Protein AF-A0AAV8YMC0-F1 (afdb_monomer_lite)

InterPro domains:
  IPR024079 Metallopeptidase, catalytic domain superfamily [G3DSA:3.40.390.10] (2-90)

Radius of gyration: 16.74 Å; chains: 1; bounding box: 38×33×48 Å

Organism: NCBI:txid1586634

pLDDT: mean 78.55, std 22.42, range [24.48, 98.06]

Secondary structure (DSSP, 8-state):
------EEEEEEEE-HHHHHHTTT-HHHHHHHHHHHHHHHHHHHHH--SS-SSS----EEEEEEEEE--STTS-GGGHHHHTTS---S-----

Structure (mmCIF, N/CA/C/O backbone):
data_AF-A0AAV8YMC0-F1
#
_entry.id   AF-A0AAV8YMC0-F1
#
loop_
_atom_site.group_PDB
_atom_site.id
_atom_site.type_symbol
_atom_site.label_atom_id
_atom_site.label_alt_id
_atom_site.label_comp_id
_atom_site.label_asym_id
_atom_site.label_entity_id
_atom_site.label_seq_id
_atom_site.pdbx_PDB_ins_code
_atom_site.Cartn_x
_atom_site.Cartn_y
_atom_site.Cartn_z
_atom_site.occupancy
_atom_site.B_iso_or_equiv
_atom_site.auth_seq_id
_atom_site.auth_comp_id
_atom_site.auth_asym_id
_atom_site.auth_atom_id
_atom_site.pdbx_PDB_model_num
ATOM 1 N N . MET A 1 1 ? -24.905 -1.820 20.259 1.00 43.28 1 MET A N 1
ATOM 2 C CA . MET A 1 1 ? -24.940 -1.550 18.801 1.00 43.28 1 MET A CA 1
ATOM 3 C C . MET A 1 1 ? -23.661 -2.097 18.177 1.00 43.28 1 MET A C 1
ATOM 5 O O . MET A 1 1 ? -22.614 -1.901 18.787 1.00 43.28 1 MET A O 1
ATOM 9 N N . PRO A 1 2 ? -23.694 -2.813 17.040 1.00 44.16 2 PRO A N 1
ATOM 10 C CA . PRO A 1 2 ? -22.474 -3.352 16.444 1.00 44.16 2 PRO A CA 1
ATOM 11 C C . PRO A 1 2 ? -21.609 -2.200 15.911 1.00 44.16 2 PRO A C 1
ATOM 13 O O . PRO A 1 2 ? -22.076 -1.397 15.102 1.00 44.16 2 PRO A O 1
ATOM 16 N N . LYS A 1 3 ? -20.356 -2.095 16.377 1.00 53.12 3 LYS A N 1
ATOM 17 C CA . LYS A 1 3 ? -19.378 -1.134 15.842 1.00 53.12 3 LYS A CA 1
ATOM 18 C C . LYS A 1 3 ? -19.185 -1.428 14.351 1.00 53.12 3 LYS A C 1
ATOM 20 O O . LYS A 1 3 ? -18.689 -2.498 13.995 1.00 53.12 3 LYS A O 1
ATOM 25 N N . LYS A 1 4 ? -19.588 -0.499 13.476 1.00 65.88 4 LYS A N 1
ATOM 26 C CA . LYS A 1 4 ? -19.273 -0.575 12.041 1.00 65.88 4 LYS A CA 1
ATOM 27 C C . LYS A 1 4 ? -17.752 -0.675 11.895 1.00 65.88 4 LYS A C 1
ATOM 29 O O . LYS A 1 4 ? -17.024 0.109 12.499 1.00 65.88 4 LYS A O 1
ATOM 34 N N . ARG A 1 5 ? -17.268 -1.642 11.113 1.00 67.31 5 ARG A N 1
ATOM 35 C CA . ARG A 1 5 ? -15.839 -1.747 10.786 1.00 67.31 5 ARG A CA 1
ATOM 36 C C . ARG A 1 5 ? -15.443 -0.504 9.983 1.00 67.31 5 ARG A C 1
ATOM 38 O O . ARG A 1 5 ? -15.915 -0.343 8.863 1.00 67.31 5 ARG A O 1
ATOM 45 N N . LYS A 1 6 ? -14.590 0.360 10.543 1.00 89.06 6 LYS A N 1
ATOM 46 C CA . LYS A 1 6 ? -14.067 1.566 9.877 1.00 89.06 6 LYS A CA 1
ATOM 47 C C . LYS A 1 6 ? -12.886 1.219 8.952 1.00 89.06 6 LYS A C 1
ATOM 49 O O . LYS A 1 6 ? -11.802 1.771 9.080 1.00 89.06 6 LYS A O 1
ATOM 54 N N . VAL A 1 7 ? -13.068 0.242 8.061 1.00 93.12 7 VAL A N 1
ATOM 55 C CA . VAL A 1 7 ? -12.014 -0.218 7.139 1.00 93.12 7 VAL A CA 1
ATOM 56 C C . VAL A 1 7 ? -12.385 0.140 5.705 1.00 93.12 7 VAL A C 1
ATOM 58 O O . VAL A 1 7 ? -13.440 -0.265 5.222 1.00 93.12 7 VAL A O 1
ATOM 61 N N . CYS A 1 8 ? -11.503 0.870 5.025 1.00 93.50 8 CYS A N 1
ATOM 62 C CA . CYS A 1 8 ? -11.619 1.211 3.613 1.00 93.50 8 CYS A CA 1
ATOM 63 C C . CYS A 1 8 ? -10.860 0.190 2.754 1.00 93.50 8 CYS A C 1
ATOM 65 O O . CYS A 1 8 ? -9.673 -0.060 2.969 1.00 93.50 8 CYS A O 1
ATOM 67 N N . THR A 1 9 ? -11.537 -0.404 1.772 1.00 94.25 9 THR A N 1
ATOM 68 C CA . THR A 1 9 ? -10.898 -1.317 0.818 1.00 94.25 9 THR A CA 1
ATOM 69 C C . THR A 1 9 ? -10.338 -0.563 -0.381 1.00 94.25 9 THR A C 1
ATOM 71 O O . THR A 1 9 ? -11.077 0.165 -1.041 1.00 94.25 9 THR A O 1
ATOM 74 N N . LEU A 1 10 ? -9.067 -0.789 -0.704 1.00 93.12 10 LEU A N 1
ATOM 75 C CA . LEU A 1 10 ? -8.343 -0.119 -1.779 1.00 93.12 10 LEU A CA 1
ATOM 76 C C . LEU A 1 10 ? -8.201 -1.023 -3.010 1.00 93.12 10 LEU A C 1
ATOM 78 O O . LEU A 1 10 ? -7.872 -2.206 -2.897 1.00 93.12 10 LEU A O 1
ATOM 82 N N . LEU A 1 11 ? -8.393 -0.439 -4.190 1.00 91.69 11 LEU A N 1
ATOM 83 C CA . LEU A 1 11 ? -7.894 -0.969 -5.454 1.00 91.69 11 LEU A CA 1
ATOM 84 C C . LEU A 1 11 ? -6.673 -0.136 -5.836 1.00 91.69 11 LEU A C 1
ATOM 86 O O . LEU A 1 11 ? -6.783 1.075 -6.008 1.00 91.69 11 LEU A O 1
ATOM 90 N N . VAL A 1 12 ? -5.513 -0.777 -5.927 1.00 89.88 12 VAL A N 1
ATOM 91 C CA . VAL A 1 12 ? -4.255 -0.098 -6.225 1.00 89.88 12 VAL A CA 1
ATOM 92 C C . VAL A 1 12 ? -3.908 -0.290 -7.690 1.00 89.88 12 VAL A C 1
ATOM 94 O O . VAL A 1 12 ? -3.791 -1.417 -8.165 1.00 89.88 12 VAL A O 1
ATOM 97 N N . LEU A 1 13 ? -3.703 0.819 -8.393 1.00 89.69 13 LEU A N 1
ATOM 98 C CA . LEU A 1 13 ? -3.193 0.828 -9.754 1.00 89.69 13 LEU A CA 1
ATOM 99 C C . LEU A 1 13 ? -1.701 1.164 -9.749 1.00 89.69 13 LEU A C 1
ATOM 101 O O . LEU A 1 13 ? -1.294 2.186 -9.206 1.00 89.69 13 LEU A O 1
ATOM 105 N N . ILE A 1 14 ? -0.911 0.316 -10.394 1.00 88.62 14 ILE A N 1
ATOM 106 C CA . ILE A 1 14 ? 0.510 0.505 -10.654 1.00 88.62 14 ILE A CA 1
ATOM 107 C C . ILE A 1 14 ? 0.659 0.752 -12.148 1.00 88.62 14 ILE A C 1
ATOM 109 O O . ILE A 1 14 ? 0.363 -0.133 -12.952 1.00 88.62 14 ILE A O 1
ATOM 113 N N . ASP A 1 15 ? 1.090 1.945 -12.529 1.00 88.25 15 ASP A N 1
ATOM 114 C CA . ASP A 1 15 ? 1.338 2.272 -13.927 1.00 88.25 15 ASP A CA 1
ATOM 115 C C . ASP A 1 15 ? 2.758 1.866 -14.371 1.00 88.25 15 ASP A C 1
ATOM 117 O O . ASP A 1 15 ? 3.610 1.440 -13.579 1.00 88.25 15 ASP A O 1
ATOM 121 N N . ASN A 1 16 ? 3.027 1.993 -15.672 1.00 86.06 16 ASN A N 1
ATOM 122 C CA . ASN A 1 16 ? 4.321 1.616 -16.236 1.00 86.06 16 ASN A CA 1
ATOM 123 C C . ASN A 1 16 ? 5.440 2.562 -15.776 1.00 86.06 16 ASN A C 1
ATOM 125 O O . ASN A 1 16 ? 6.604 2.161 -15.728 1.00 86.06 16 ASN A O 1
ATOM 129 N N . SER A 1 17 ? 5.104 3.815 -15.455 1.00 91.38 17 SER A N 1
ATOM 130 C CA . SER A 1 17 ? 6.072 4.808 -14.997 1.00 91.38 17 SER A CA 1
ATOM 131 C C . SER A 1 17 ? 6.612 4.445 -13.611 1.00 91.38 17 SER A C 1
ATOM 133 O O . SER A 1 17 ? 7.829 4.434 -13.416 1.00 91.38 17 SER A O 1
ATOM 135 N N . PHE A 1 18 ? 5.739 4.008 -12.701 1.00 92.31 18 PHE A N 1
ATOM 136 C CA . PHE A 1 18 ? 6.115 3.499 -11.389 1.00 92.31 18 PHE A CA 1
ATOM 137 C C . PHE A 1 18 ? 6.960 2.228 -11.502 1.00 92.31 18 PHE A C 1
ATOM 139 O O . PHE A 1 18 ? 8.014 2.120 -10.876 1.00 92.31 18 PHE A O 1
ATOM 146 N N . LEU A 1 19 ? 6.569 1.281 -12.363 1.00 88.50 19 LEU A N 1
ATOM 147 C CA . LEU A 1 19 ? 7.365 0.070 -12.593 1.00 88.50 19 LEU A CA 1
ATOM 148 C C . LEU A 1 19 ? 8.780 0.366 -13.099 1.00 88.50 19 LEU A C 1
ATOM 150 O O . LEU A 1 19 ? 9.723 -0.299 -12.669 1.00 88.50 19 LEU A O 1
ATOM 154 N N . ARG A 1 20 ? 8.953 1.361 -13.976 1.00 92.44 20 ARG A N 1
ATOM 155 C CA . ARG A 1 20 ? 10.274 1.747 -14.497 1.00 92.44 20 ARG A CA 1
ATOM 156 C C . ARG A 1 20 ? 11.223 2.219 -13.398 1.00 92.44 20 ARG A C 1
ATOM 158 O O . ARG A 1 20 ? 12.405 1.892 -13.459 1.00 92.44 20 ARG A O 1
ATOM 165 N N . ILE A 1 21 ? 10.714 2.934 -12.393 1.00 95.69 21 ILE A N 1
ATOM 166 C CA . ILE A 1 21 ? 11.498 3.358 -11.218 1.00 95.69 21 ILE A CA 1
ATOM 167 C C . ILE A 1 21 ? 11.994 2.133 -10.436 1.00 95.69 21 ILE A C 1
ATOM 169 O O . ILE A 1 21 ? 13.108 2.124 -9.925 1.00 95.69 21 ILE A O 1
ATOM 173 N N . HIS A 1 22 ? 11.205 1.061 -10.425 1.00 93.06 22 HIS A N 1
ATOM 174 C CA . HIS A 1 22 ? 11.552 -0.222 -9.819 1.00 93.06 22 HIS A CA 1
ATOM 175 C C . HIS A 1 22 ? 12.257 -1.189 -10.788 1.00 93.06 22 HIS A C 1
ATOM 177 O O . HIS A 1 22 ? 12.217 -2.400 -10.578 1.00 93.06 22 HIS A O 1
ATOM 183 N N . HIS A 1 23 ? 12.889 -0.699 -11.862 1.00 93.12 23 HIS A N 1
ATOM 184 C CA . HIS A 1 23 ? 13.575 -1.524 -12.870 1.00 93.12 23 HIS A CA 1
ATOM 185 C C . HIS A 1 23 ? 12.691 -2.639 -13.464 1.00 93.12 23 HIS A C 1
ATOM 187 O O . HIS A 1 23 ? 13.154 -3.749 -13.721 1.00 93.12 23 HIS A O 1
ATOM 193 N N . ASN A 1 24 ? 11.398 -2.356 -13.652 1.00 85.12 24 ASN A N 1
ATOM 194 C CA . ASN A 1 24 ? 10.364 -3.305 -14.083 1.00 85.12 24 ASN A CA 1
ATOM 195 C C . ASN A 1 24 ? 10.177 -4.511 -13.141 1.00 85.12 24 ASN A C 1
ATOM 197 O O . ASN A 1 24 ? 9.577 -5.520 -13.515 1.00 85.12 24 ASN A O 1
ATOM 201 N N . ASN A 1 25 ? 10.650 -4.415 -11.897 1.00 87.12 25 ASN A N 1
ATOM 202 C CA . ASN A 1 25 ? 10.464 -5.439 -10.883 1.00 87.12 25 ASN A CA 1
ATOM 203 C C . ASN A 1 25 ? 9.145 -5.215 -10.131 1.00 87.12 25 ASN A C 1
ATOM 205 O O . ASN A 1 25 ? 9.064 -4.443 -9.174 1.00 87.12 25 ASN A O 1
ATOM 209 N N . ILE A 1 26 ? 8.116 -5.958 -10.538 1.00 86.19 26 ILE A N 1
ATOM 210 C CA . ILE A 1 26 ? 6.774 -5.905 -9.942 1.00 86.19 26 ILE A CA 1
ATOM 211 C C . ILE A 1 26 ? 6.810 -6.198 -8.434 1.00 86.19 26 ILE A C 1
ATOM 213 O O . ILE A 1 26 ? 6.098 -5.553 -7.670 1.00 86.19 26 ILE A O 1
ATOM 217 N N . ARG A 1 27 ? 7.658 -7.129 -7.971 1.00 86.25 27 ARG A N 1
ATOM 218 C CA . ARG A 1 27 ? 7.752 -7.458 -6.537 1.00 86.25 27 ARG A CA 1
ATOM 219 C C . ARG A 1 27 ? 8.307 -6.291 -5.731 1.00 86.25 27 ARG A C 1
ATOM 221 O O . ARG A 1 27 ? 7.791 -6.010 -4.657 1.00 86.25 27 ARG A O 1
ATOM 228 N N . SER A 1 28 ? 9.323 -5.606 -6.257 1.00 92.00 28 SER A N 1
ATOM 229 C CA . SER A 1 28 ? 9.879 -4.405 -5.625 1.00 92.00 28 SER A CA 1
ATOM 230 C C . SER A 1 28 ? 8.837 -3.284 -5.549 1.00 92.00 28 SER A C 1
ATOM 232 O O . SER A 1 28 ? 8.648 -2.704 -4.482 1.00 92.00 28 SER A O 1
ATOM 234 N N . ALA A 1 29 ? 8.106 -3.048 -6.642 1.00 90.44 29 ALA A N 1
ATOM 235 C CA . ALA A 1 29 ? 7.032 -2.059 -6.701 1.00 90.44 29 ALA A CA 1
ATOM 236 C C . ALA A 1 29 ? 5.900 -2.360 -5.698 1.00 90.44 29 ALA A C 1
ATOM 238 O O . ALA A 1 29 ? 5.488 -1.488 -4.934 1.00 90.44 29 ALA A O 1
ATOM 239 N N . ILE A 1 30 ? 5.430 -3.612 -5.649 1.00 91.12 30 ILE A N 1
ATOM 240 C CA . ILE A 1 30 ? 4.393 -4.043 -4.702 1.00 91.12 30 ILE A CA 1
ATOM 241 C C . ILE A 1 30 ? 4.890 -3.934 -3.257 1.00 91.12 30 ILE A C 1
ATOM 243 O O . ILE A 1 30 ? 4.150 -3.452 -2.405 1.00 91.12 30 ILE A O 1
ATOM 247 N N . ALA A 1 31 ? 6.129 -4.339 -2.966 1.00 92.62 31 ALA A N 1
ATOM 248 C CA . ALA A 1 31 ? 6.690 -4.246 -1.618 1.00 92.62 31 ALA A CA 1
ATOM 249 C C . ALA A 1 31 ? 6.734 -2.796 -1.113 1.00 92.62 31 ALA A C 1
ATOM 251 O O . ALA A 1 31 ? 6.371 -2.536 0.034 1.00 92.62 31 ALA A O 1
ATOM 252 N N . GLN A 1 32 ? 7.113 -1.851 -1.980 1.00 96.25 32 GLN A N 1
ATOM 253 C CA . GLN A 1 32 ? 7.102 -0.427 -1.649 1.00 96.25 32 GLN A CA 1
ATOM 254 C C . GLN A 1 32 ? 5.687 0.065 -1.323 1.00 96.25 32 GLN A C 1
ATOM 256 O O . GLN A 1 32 ? 5.492 0.752 -0.324 1.00 96.25 32 GLN A O 1
ATOM 261 N N . ILE A 1 33 ? 4.690 -0.320 -2.122 1.00 96.19 33 ILE A N 1
ATOM 262 C CA . ILE A 1 33 ? 3.293 0.061 -1.887 1.00 96.19 33 ILE A CA 1
ATOM 263 C C . ILE A 1 33 ? 2.752 -0.541 -0.591 1.00 96.19 33 ILE A C 1
ATOM 265 O O . ILE A 1 33 ? 2.101 0.162 0.179 1.00 96.19 33 ILE A O 1
ATOM 269 N N . LEU A 1 34 ? 3.009 -1.828 -0.343 1.00 94.75 34 LEU A N 1
ATOM 270 C CA . LEU A 1 34 ? 2.578 -2.499 0.883 1.00 94.75 34 LEU A CA 1
ATOM 271 C C . LEU A 1 34 ? 3.139 -1.790 2.112 1.00 94.75 34 LEU A C 1
ATOM 273 O O . LEU A 1 34 ? 2.385 -1.513 3.039 1.00 94.75 34 LEU A O 1
ATOM 277 N N . LYS A 1 35 ? 4.427 -1.431 2.079 1.00 97.44 35 LYS A N 1
ATOM 278 C CA . LYS A 1 35 ? 5.065 -0.651 3.140 1.00 97.44 35 LYS A CA 1
ATOM 279 C C . LYS A 1 35 ? 4.378 0.704 3.336 1.00 97.44 35 LYS A C 1
ATOM 281 O O . LYS A 1 35 ? 4.007 1.036 4.454 1.00 97.44 35 LYS A O 1
ATOM 286 N N . SER A 1 36 ? 4.155 1.460 2.262 1.00 97.44 36 SER A N 1
ATOM 287 C CA . SER A 1 36 ? 3.512 2.778 2.352 1.00 97.44 36 SER A CA 1
ATOM 288 C C . SER A 1 36 ? 2.067 2.708 2.862 1.00 97.44 36 SER A C 1
ATOM 290 O O . SER A 1 36 ? 1.631 3.580 3.612 1.00 97.44 36 SER A O 1
ATOM 292 N N . ILE A 1 37 ? 1.315 1.671 2.486 1.00 97.00 37 ILE A N 1
ATOM 293 C CA . ILE A 1 37 ? -0.055 1.470 2.973 1.00 97.00 37 ILE A CA 1
ATOM 294 C C . ILE A 1 37 ? -0.060 1.020 4.434 1.00 97.00 37 ILE A C 1
ATOM 296 O O . ILE A 1 37 ? -0.942 1.446 5.174 1.00 97.00 37 ILE A O 1
ATOM 300 N N . ASP A 1 38 ? 0.904 0.207 4.866 1.00 96.69 38 ASP A N 1
ATOM 301 C CA . ASP A 1 38 ? 1.042 -0.187 6.271 1.00 96.69 38 ASP A CA 1
ATOM 302 C C . ASP A 1 38 ? 1.364 1.017 7.168 1.00 96.69 38 ASP A C 1
ATOM 304 O O . ASP A 1 38 ? 0.690 1.235 8.175 1.00 96.69 38 ASP A O 1
ATOM 308 N N . GLU A 1 39 ? 2.298 1.872 6.741 1.00 98.06 39 GLU A N 1
ATOM 309 C CA . GLU A 1 39 ? 2.626 3.132 7.419 1.00 98.06 39 GLU A CA 1
ATOM 310 C C . GLU A 1 39 ? 1.387 4.036 7.545 1.00 98.06 39 GLU A C 1
ATOM 312 O O . GLU A 1 39 ? 1.039 4.480 8.643 1.00 98.06 39 GLU A O 1
ATOM 317 N N . ALA A 1 40 ? 0.658 4.249 6.444 1.00 97.50 40 ALA A N 1
ATOM 318 C CA . ALA A 1 40 ? -0.579 5.028 6.458 1.00 97.50 40 ALA A CA 1
ATOM 319 C C . ALA A 1 40 ? -1.666 4.387 7.340 1.00 97.50 40 ALA A C 1
ATOM 321 O O . ALA A 1 40 ? -2.346 5.077 8.097 1.00 97.50 40 ALA A O 1
ATOM 322 N N . ASN A 1 41 ? -1.828 3.065 7.282 1.00 96.94 41 ASN A N 1
ATOM 323 C CA . ASN A 1 41 ? -2.794 2.326 8.092 1.00 96.94 41 ASN A CA 1
ATOM 324 C C . ASN A 1 41 ? -2.469 2.427 9.588 1.00 96.94 41 ASN A C 1
ATOM 326 O O . ASN A 1 41 ? -3.390 2.585 10.385 1.00 96.94 41 ASN A O 1
ATOM 330 N N . SER A 1 42 ? -1.193 2.394 9.979 1.00 97.00 42 SER A N 1
ATOM 331 C CA . SER A 1 42 ? -0.791 2.602 11.373 1.00 97.00 42 SER A CA 1
ATOM 332 C C . SER A 1 42 ? -1.193 3.990 11.870 1.00 97.00 42 SER A C 1
ATOM 334 O O . SER A 1 42 ? -1.767 4.103 12.953 1.00 97.00 42 SER A O 1
ATOM 336 N N . LEU A 1 43 ? -0.948 5.036 11.071 1.00 97.56 43 LEU A N 1
ATOM 337 C CA . LEU A 1 43 ? -1.331 6.406 11.421 1.00 97.56 43 LEU A CA 1
ATOM 338 C C . LEU A 1 43 ? -2.845 6.508 11.626 1.00 97.56 43 LEU A C 1
ATOM 340 O O . LEU A 1 43 ? -3.286 6.815 12.730 1.00 97.56 43 LEU A O 1
ATOM 344 N N . PHE A 1 44 ? -3.636 6.132 10.617 1.00 97.00 44 PHE A N 1
ATOM 345 C CA . PHE A 1 44 ? -5.100 6.233 10.661 1.00 97.00 44 PHE A CA 1
ATOM 346 C C . PHE A 1 44 ? -5.734 5.404 11.783 1.00 97.00 44 PHE A C 1
ATOM 348 O O . PHE A 1 44 ? -6.770 5.792 12.324 1.00 97.00 44 PHE A O 1
ATOM 355 N N . ARG A 1 45 ? -5.114 4.283 12.174 1.00 95.62 45 ARG A N 1
ATOM 356 C CA . ARG A 1 45 ? -5.606 3.477 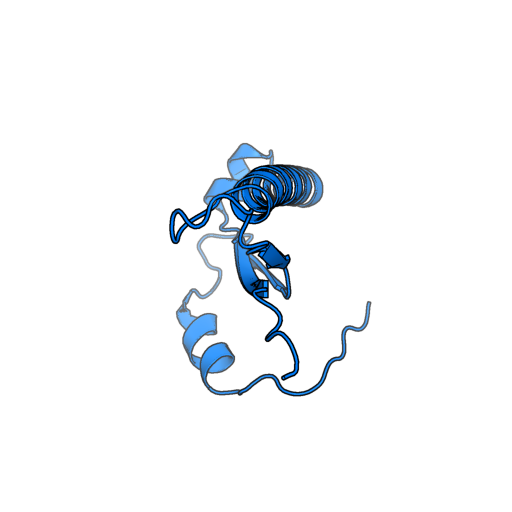13.297 1.00 95.62 45 ARG A CA 1
ATOM 357 C C . ARG A 1 45 ? -5.397 4.147 14.645 1.00 95.62 45 ARG A C 1
ATOM 359 O O . ARG A 1 45 ? -6.188 3.907 15.553 1.00 95.62 45 ARG A O 1
ATOM 366 N N . SER A 1 46 ? -4.335 4.936 14.767 1.00 95.88 46 SER A N 1
ATOM 367 C CA . SER A 1 46 ? -3.961 5.641 15.995 1.00 95.88 46 SER A CA 1
ATOM 368 C C . SER A 1 46 ? -4.521 7.061 16.095 1.00 95.88 46 SER A C 1
ATOM 370 O O . SER A 1 46 ? -4.505 7.634 17.179 1.00 95.88 46 SER A O 1
ATOM 372 N N . THR A 1 47 ? -5.010 7.628 14.991 1.00 97.00 47 THR A N 1
ATOM 373 C CA . THR A 1 47 ? -5.570 8.979 14.968 1.00 97.00 47 THR A CA 1
ATOM 374 C C . THR A 1 47 ? -6.974 9.011 15.569 1.00 97.00 47 THR A C 1
ATOM 376 O O . THR A 1 47 ? -7.827 8.175 15.265 1.00 97.00 47 THR A O 1
ATOM 379 N N . ASP A 1 48 ? -7.185 10.009 16.414 1.00 96.50 48 ASP A N 1
ATOM 380 C CA . ASP A 1 48 ? -8.476 10.477 16.901 1.00 96.50 48 ASP A CA 1
ATOM 381 C C . ASP A 1 48 ? -8.938 11.610 15.965 1.00 96.50 48 ASP A C 1
ATOM 383 O O . ASP A 1 48 ? -8.292 12.658 15.897 1.00 96.50 48 ASP A O 1
ATOM 387 N N . PHE A 1 49 ? -9.957 11.360 15.139 1.00 95.06 49 PHE A N 1
ATOM 388 C CA . PHE A 1 49 ? -10.453 12.326 14.154 1.00 95.06 49 PHE A CA 1
ATOM 389 C C . PHE A 1 49 ? -11.636 13.146 14.673 1.00 95.06 49 PHE A C 1
ATOM 391 O O . PHE A 1 49 ? -11.929 14.192 14.087 1.00 95.06 49 PHE A O 1
ATOM 398 N N . ASP A 1 50 ? -12.324 12.691 15.723 1.00 95.12 50 ASP A N 1
ATOM 399 C CA . ASP A 1 50 ? -13.429 13.420 16.351 1.00 95.12 50 ASP A CA 1
ATOM 400 C C . ASP A 1 50 ? -13.042 14.124 17.666 1.00 95.12 50 ASP A C 1
ATOM 402 O O . ASP A 1 50 ? -13.848 14.883 18.212 1.00 95.12 50 ASP A O 1
ATOM 406 N N . ASN A 1 51 ? -11.774 14.006 18.071 1.00 95.69 51 ASN A N 1
ATOM 407 C CA . ASN A 1 51 ? -11.163 14.598 19.259 1.00 95.69 51 ASN A CA 1
ATOM 408 C C . ASN A 1 51 ? -11.847 14.164 20.569 1.00 95.69 51 ASN A C 1
ATOM 410 O O . ASN A 1 51 ? -11.955 14.967 21.503 1.00 95.69 51 ASN A O 1
ATOM 414 N N . ASP A 1 52 ? -12.325 12.917 20.649 1.00 96.69 52 ASP A N 1
ATOM 415 C CA . ASP A 1 52 ? -12.947 12.361 21.859 1.00 96.69 52 ASP A CA 1
ATOM 416 C C . ASP A 1 52 ? -11.931 11.824 22.892 1.00 96.69 52 ASP A C 1
ATOM 418 O O . ASP A 1 52 ? -12.302 11.432 24.005 1.00 96.69 52 ASP A O 1
ATOM 422 N N . GLY A 1 53 ? -10.639 11.864 22.554 1.00 96.12 53 GLY A N 1
ATOM 423 C CA . GLY A 1 53 ? -9.529 11.374 23.361 1.00 96.12 53 GLY A CA 1
ATOM 424 C C . GLY A 1 53 ? -9.160 9.912 23.094 1.00 96.12 53 GLY A C 1
ATOM 425 O O . GLY A 1 53 ? -8.225 9.409 23.727 1.00 96.12 53 GLY A O 1
ATOM 426 N N . TYR A 1 54 ? -9.846 9.222 22.178 1.00 95.31 54 TYR A N 1
ATOM 427 C CA . TYR A 1 54 ? -9.594 7.833 21.813 1.00 95.31 54 TYR A CA 1
ATOM 428 C C . TYR A 1 54 ? -9.348 7.669 20.304 1.00 95.31 54 TYR A C 1
ATOM 430 O O . TYR A 1 54 ? -10.038 8.252 19.478 1.00 95.31 54 TYR A O 1
ATOM 438 N N . PRO A 1 55 ? -8.406 6.799 19.891 1.00 95.00 55 PRO A N 1
ATOM 439 C CA . PRO A 1 55 ? -8.221 6.504 18.478 1.00 95.00 55 PRO A CA 1
ATOM 440 C C . PRO A 1 55 ? -9.476 5.920 17.828 1.00 95.00 55 PRO A C 1
ATOM 442 O O . PRO A 1 55 ? -10.062 4.941 18.305 1.00 95.00 55 PRO A O 1
ATOM 445 N N . ASP A 1 56 ? -9.809 6.437 16.650 1.00 93.00 56 ASP A N 1
ATOM 446 C CA . ASP A 1 56 ? -10.989 6.018 15.904 1.00 93.00 56 ASP A CA 1
ATOM 447 C C . ASP A 1 56 ? -10.869 4.622 15.294 1.00 93.00 56 ASP A C 1
ATOM 449 O O . ASP A 1 56 ? -11.882 4.006 14.937 1.00 93.00 56 ASP A O 1
ATOM 453 N N . ASN A 1 57 ? -9.635 4.127 15.158 1.00 94.25 57 ASN A N 1
ATOM 454 C CA . ASN A 1 57 ? -9.296 2.856 14.529 1.00 94.25 57 ASN A CA 1
ATOM 455 C C . ASN A 1 57 ? -9.809 2.748 13.077 1.00 94.25 57 ASN A C 1
ATOM 457 O O . ASN A 1 57 ? -10.353 1.714 12.668 1.00 94.25 57 ASN A O 1
ATOM 461 N N . ILE A 1 58 ? -9.644 3.823 12.297 1.00 95.25 58 ILE A N 1
ATOM 462 C CA . ILE A 1 58 ? -9.861 3.810 10.846 1.00 95.25 58 ILE A CA 1
ATOM 463 C C . ILE A 1 58 ? -8.684 3.083 10.189 1.00 95.25 58 ILE A C 1
ATOM 465 O O . ILE A 1 58 ? -7.536 3.287 10.563 1.00 95.25 58 ILE A O 1
ATOM 469 N N . GLY A 1 59 ? -8.944 2.207 9.221 1.00 95.38 59 GLY A N 1
ATOM 470 C CA . GLY A 1 59 ? -7.885 1.429 8.577 1.00 95.38 59 GLY A CA 1
ATOM 471 C C . GLY A 1 59 ? -8.099 1.201 7.091 1.00 95.38 59 GLY A C 1
ATOM 472 O O . GLY A 1 59 ? -9.179 1.440 6.548 1.00 95.38 59 GLY A O 1
ATOM 473 N N . PHE A 1 60 ? -7.063 0.672 6.448 1.00 96.38 60 PHE A N 1
ATOM 474 C CA . PHE A 1 60 ? -7.062 0.337 5.027 1.00 96.38 60 PHE A CA 1
ATOM 475 C C . PHE A 1 60 ? -6.842 -1.159 4.813 1.00 96.38 60 PHE A C 1
ATOM 477 O O . PHE A 1 60 ? -6.173 -1.828 5.600 1.00 96.38 60 PHE A O 1
ATOM 484 N N . LEU A 1 61 ? -7.405 -1.685 3.729 1.00 92.94 61 LEU A N 1
ATOM 485 C CA . LEU A 1 61 ? -7.186 -3.051 3.266 1.00 92.94 61 LEU A CA 1
ATOM 486 C C . LEU A 1 61 ? -7.059 -3.048 1.747 1.00 92.94 61 LEU A C 1
ATOM 488 O O . LEU A 1 61 ? -7.980 -2.627 1.056 1.00 92.94 61 LEU A O 1
ATOM 492 N N . ILE A 1 62 ? -5.961 -3.557 1.201 1.00 92.12 62 ILE A N 1
ATOM 493 C CA . ILE A 1 62 ? -5.850 -3.714 -0.251 1.00 92.12 62 ILE A CA 1
ATOM 494 C C . ILE A 1 62 ? -6.696 -4.909 -0.680 1.00 92.12 62 ILE A C 1
ATOM 496 O O . ILE A 1 62 ? -6.500 -6.020 -0.194 1.00 92.12 62 ILE A O 1
ATOM 500 N N . LYS A 1 63 ? -7.638 -4.673 -1.594 1.00 89.75 63 LYS A N 1
ATOM 501 C CA . LYS A 1 63 ? -8.494 -5.710 -2.176 1.00 89.75 63 LYS A CA 1
ATOM 502 C C . LYS A 1 63 ? -7.940 -6.209 -3.510 1.00 89.75 63 LYS A C 1
ATOM 504 O O . LYS A 1 63 ? -7.987 -7.407 -3.766 1.00 89.75 63 LYS A O 1
ATOM 509 N N . TYR A 1 64 ? -7.395 -5.310 -4.334 1.00 86.19 6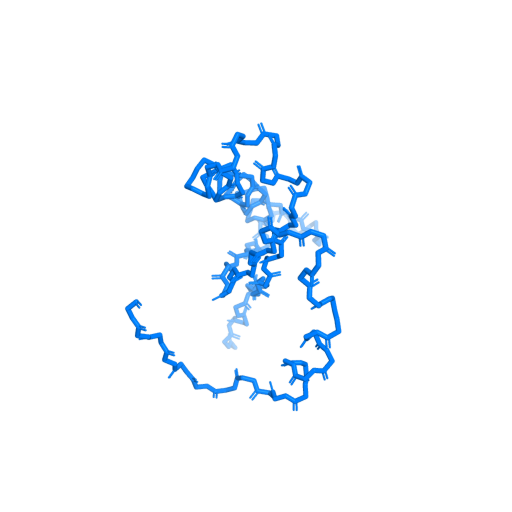4 TYR A N 1
ATOM 510 C CA . TYR A 1 64 ? -6.877 -5.639 -5.665 1.00 86.19 64 TYR A CA 1
ATOM 511 C C . TYR A 1 64 ? -5.658 -4.796 -6.034 1.00 86.19 64 TYR A C 1
ATOM 513 O O . TYR A 1 64 ? -5.578 -3.622 -5.671 1.00 86.19 64 TYR A O 1
ATOM 521 N N . PHE A 1 65 ? -4.767 -5.389 -6.828 1.00 85.06 65 PHE A N 1
ATOM 522 C CA . PHE A 1 65 ? -3.724 -4.690 -7.570 1.00 85.06 65 PHE A CA 1
ATOM 523 C C . PHE A 1 65 ? -4.010 -4.790 -9.068 1.00 85.06 65 PHE A C 1
ATOM 525 O O . PHE A 1 65 ? -4.368 -5.856 -9.564 1.00 85.06 65 PHE A O 1
ATOM 532 N N . ILE A 1 66 ? -3.804 -3.696 -9.789 1.00 87.31 66 ILE A N 1
ATOM 533 C CA . ILE A 1 66 ? -3.776 -3.656 -11.250 1.00 87.31 66 ILE A CA 1
ATOM 534 C C . ILE A 1 66 ? -2.405 -3.136 -11.652 1.00 87.31 66 ILE A C 1
ATOM 536 O O . ILE A 1 66 ? -1.950 -2.134 -11.112 1.00 87.31 66 ILE A O 1
ATOM 540 N N . VAL A 1 67 ? -1.747 -3.808 -12.594 1.00 85.81 67 VAL A N 1
ATOM 541 C CA . VAL A 1 67 ? -0.393 -3.456 -13.029 1.00 85.81 67 VAL A CA 1
ATOM 542 C C . VAL A 1 67 ? -0.382 -3.239 -14.537 1.00 85.81 67 VAL A C 1
ATOM 544 O O . VAL A 1 67 ? -0.631 -4.169 -15.303 1.00 85.81 67 VAL A O 1
ATOM 547 N N . LEU A 1 68 ? -0.078 -2.017 -14.968 1.00 86.25 68 LEU A N 1
ATOM 548 C CA . LEU A 1 68 ? 0.063 -1.647 -16.373 1.00 86.25 68 LEU A CA 1
ATOM 549 C C . LEU A 1 68 ? 1.545 -1.687 -16.740 1.00 86.25 68 LEU A C 1
ATOM 551 O O . LEU A 1 68 ? 2.318 -0.830 -16.333 1.00 86.25 68 LEU A O 1
ATOM 555 N N . GLN A 1 69 ? 1.960 -2.691 -17.508 1.00 77.62 69 GLN A N 1
ATOM 556 C CA . GLN A 1 69 ? 3.382 -2.892 -17.824 1.00 77.62 69 GLN A CA 1
ATOM 557 C C . GLN A 1 69 ? 3.877 -2.053 -19.012 1.00 77.62 69 GLN A C 1
ATOM 559 O O . GLN A 1 69 ? 5.080 -1.923 -19.215 1.00 77.62 69 GLN A O 1
ATOM 564 N N . SER A 1 70 ? 2.976 -1.474 -19.809 1.00 74.25 70 SER A N 1
ATOM 565 C CA . SER A 1 70 ? 3.343 -0.682 -20.989 1.00 74.25 70 SER A CA 1
ATOM 566 C C . SER A 1 70 ? 2.421 0.517 -21.200 1.00 74.25 70 SER A C 1
ATOM 568 O O . SER A 1 70 ? 1.265 0.483 -20.786 1.00 74.25 70 SER A O 1
ATOM 570 N N . GLU A 1 71 ? 2.896 1.534 -21.921 1.00 67.38 71 GLU A N 1
ATOM 571 C CA . GLU A 1 71 ? 2.101 2.713 -22.322 1.00 67.38 71 GLU A CA 1
ATOM 572 C C . GLU A 1 71 ? 0.936 2.359 -23.257 1.00 67.38 71 GLU A C 1
ATOM 574 O O . GLU A 1 71 ? -0.024 3.110 -23.385 1.00 67.38 71 GLU A O 1
ATOM 579 N N . ARG A 1 72 ? 0.998 1.184 -23.895 1.00 66.56 72 ARG A N 1
ATOM 580 C CA . ARG A 1 72 ? -0.074 0.649 -24.743 1.00 66.56 72 ARG A CA 1
ATOM 581 C C . ARG A 1 72 ? -1.139 -0.095 -23.946 1.00 66.56 72 ARG A C 1
ATOM 583 O O . ARG A 1 72 ? -2.101 -0.573 -24.540 1.00 66.56 72 ARG A O 1
ATOM 590 N N . SER A 1 73 ? -0.958 -0.237 -22.631 1.00 65.06 73 SER A N 1
ATOM 591 C CA . SER A 1 73 ? -1.944 -0.900 -21.783 1.00 65.06 73 SER A CA 1
ATOM 592 C C . SER A 1 73 ? -3.216 -0.045 -21.787 1.00 65.06 73 SER A C 1
ATOM 594 O O . SER A 1 73 ? -3.152 1.120 -21.390 1.00 65.06 73 SER A O 1
ATOM 596 N N . PRO A 1 74 ? -4.358 -0.573 -22.256 1.00 58.84 74 PRO A N 1
ATOM 597 C CA . PRO A 1 74 ? -5.571 0.212 -22.420 1.00 58.84 74 PRO A CA 1
ATOM 598 C C . PRO A 1 74 ? -6.037 0.784 -21.073 1.00 58.84 74 PRO A C 1
ATOM 600 O O . PRO A 1 74 ? -6.545 0.059 -20.219 1.00 58.84 74 PRO A O 1
ATOM 603 N N . MET A 1 75 ? -5.903 2.101 -20.874 1.00 55.66 75 MET A N 1
ATOM 604 C CA . MET A 1 75 ? -6.447 2.785 -19.688 1.00 55.66 75 MET A CA 1
ATOM 605 C C . MET A 1 75 ? -7.984 2.724 -19.649 1.00 55.66 75 MET A C 1
ATOM 607 O O . MET A 1 75 ? -8.594 2.927 -18.611 1.00 55.66 75 MET A O 1
ATOM 611 N N . ASN A 1 76 ? -8.648 2.406 -20.759 1.00 54.09 76 ASN A N 1
ATOM 612 C CA . ASN A 1 76 ? -10.102 2.252 -20.842 1.00 54.09 76 ASN A CA 1
ATOM 613 C C . ASN A 1 76 ? -10.644 0.947 -20.219 1.00 54.09 76 ASN A 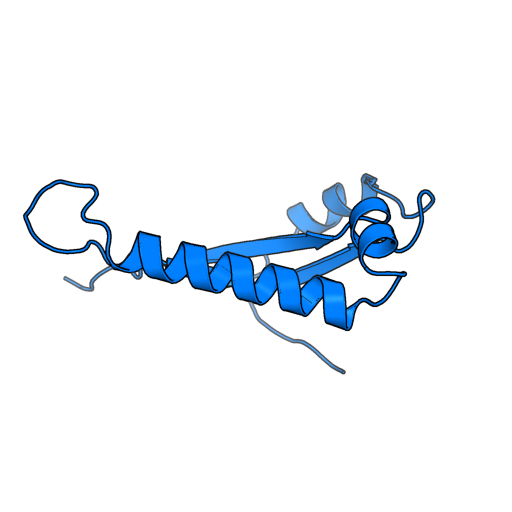C 1
ATOM 615 O O . ASN A 1 76 ? -11.865 0.784 -20.136 1.00 54.09 76 ASN A O 1
ATOM 619 N N . VAL A 1 77 ? -9.778 0.058 -19.710 1.00 54.00 77 VAL A N 1
ATOM 620 C CA . VAL A 1 77 ? -10.180 -1.147 -18.956 1.00 54.00 77 VAL A CA 1
ATOM 621 C C . VAL A 1 77 ? -10.987 -0.791 -17.691 1.00 54.00 77 VAL A C 1
ATOM 623 O O . VAL A 1 77 ? -11.880 -1.542 -17.297 1.00 54.00 77 VAL A O 1
ATOM 626 N N . PHE A 1 78 ? -10.781 0.395 -17.100 1.00 53.91 78 PHE A N 1
ATOM 627 C CA . PHE A 1 78 ? -11.485 0.816 -15.877 1.00 53.91 78 PHE A CA 1
ATOM 628 C C . PHE A 1 78 ? -12.997 1.020 -16.045 1.00 53.91 78 PHE A C 1
ATOM 630 O O . PHE A 1 78 ? -13.734 0.857 -15.076 1.00 53.91 78 PHE A O 1
ATOM 637 N N . SER A 1 79 ? -13.483 1.337 -17.251 1.00 45.91 79 SER A N 1
ATOM 638 C CA . SER A 1 79 ? -14.917 1.592 -17.486 1.00 45.91 79 SER A CA 1
ATOM 639 C C . SER A 1 79 ? -15.798 0.338 -17.375 1.00 45.91 79 SER A C 1
ATOM 641 O O . SER A 1 79 ? -16.996 0.449 -17.108 1.00 45.91 79 SER A O 1
ATOM 643 N N . ASN A 1 80 ? -15.203 -0.850 -17.536 1.00 43.47 80 ASN A N 1
ATOM 644 C CA . ASN A 1 80 ? -15.903 -2.130 -17.427 1.00 43.47 80 ASN A CA 1
ATOM 645 C C . ASN A 1 80 ? -15.751 -2.773 -16.040 1.00 43.47 80 ASN A C 1
ATOM 647 O O . ASN A 1 80 ? -16.658 -3.477 -15.610 1.00 43.47 80 ASN A O 1
ATOM 651 N N . ILE A 1 81 ? -14.664 -2.492 -15.308 1.00 46.59 81 ILE A N 1
ATOM 652 C CA . ILE A 1 81 ? -14.448 -3.017 -13.945 1.00 46.59 81 ILE A CA 1
ATOM 653 C C . ILE A 1 81 ? -15.370 -2.323 -12.926 1.00 46.59 81 ILE A C 1
ATOM 655 O O . ILE A 1 81 ? -15.820 -2.952 -11.973 1.00 46.59 81 ILE A O 1
ATOM 659 N N . THR A 1 82 ? -15.715 -1.049 -13.139 1.00 42.06 82 THR A N 1
ATOM 660 C CA . THR A 1 82 ? -16.593 -0.278 -12.236 1.00 42.06 82 THR A CA 1
ATOM 661 C C . THR A 1 82 ? -18.088 -0.560 -12.411 1.00 42.06 82 THR A C 1
ATOM 663 O O . THR A 1 82 ? -18.875 -0.172 -11.550 1.00 42.06 82 THR A O 1
ATOM 666 N N . LYS A 1 83 ? -18.502 -1.246 -13.489 1.00 37.88 83 LYS A N 1
ATOM 667 C CA . LYS A 1 83 ? -19.914 -1.606 -13.733 1.00 37.88 83 LYS A CA 1
ATOM 668 C C . LYS A 1 83 ? -20.357 -2.888 -13.032 1.00 37.88 83 LYS A C 1
ATOM 670 O O . LYS A 1 83 ? -21.552 -3.091 -12.840 1.00 37.88 83 LYS A O 1
ATOM 675 N N . THR A 1 84 ? -19.422 -3.735 -12.621 1.00 34.47 84 THR A N 1
ATOM 676 C CA . THR A 1 84 ? -19.705 -4.923 -11.813 1.00 34.47 84 THR A CA 1
ATOM 677 C C . THR A 1 84 ? -19.433 -4.618 -10.348 1.00 34.47 84 T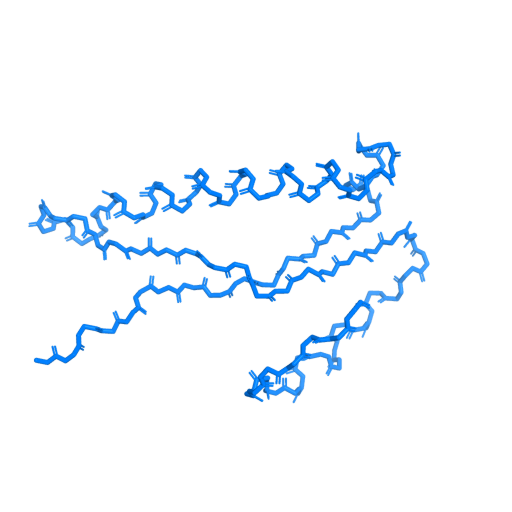HR A C 1
ATOM 679 O O . THR A 1 84 ? -18.285 -4.538 -9.920 1.00 34.47 84 THR A O 1
ATOM 682 N N . LEU A 1 85 ? -20.506 -4.452 -9.572 1.00 34.91 85 LEU A N 1
ATOM 683 C CA . LEU A 1 85 ? -20.474 -4.534 -8.113 1.00 34.91 85 LEU A CA 1
ATOM 684 C C . LEU A 1 85 ? -19.831 -5.874 -7.725 1.00 34.91 85 LEU A C 1
ATOM 686 O O . LEU A 1 85 ? -20.437 -6.925 -7.916 1.00 34.91 85 LEU A O 1
ATOM 690 N N . ILE A 1 86 ? -18.590 -5.848 -7.230 1.00 39.59 86 ILE A N 1
ATOM 691 C CA . ILE A 1 86 ? -17.887 -7.063 -6.802 1.00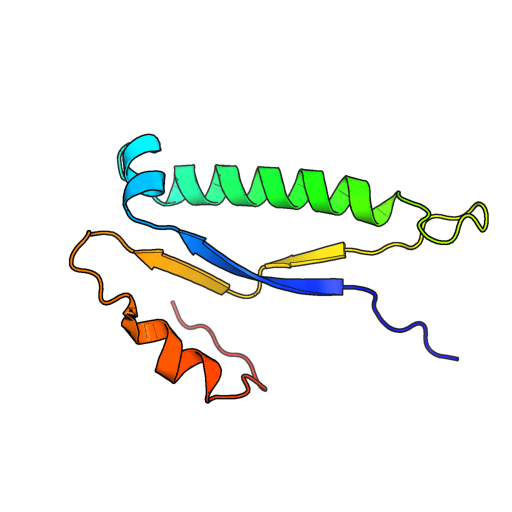 39.59 86 ILE A CA 1
ATOM 692 C C . ILE A 1 86 ? -18.338 -7.424 -5.386 1.00 39.59 86 ILE A C 1
ATOM 694 O O . ILE A 1 86 ? -17.659 -7.113 -4.397 1.00 39.59 86 ILE A O 1
ATOM 698 N N . ASP A 1 87 ? -19.498 -8.070 -5.326 1.00 40.62 87 ASP A N 1
ATOM 699 C CA . ASP A 1 87 ? -19.873 -8.982 -4.255 1.00 40.62 87 ASP A CA 1
ATOM 700 C C . ASP A 1 87 ? -19.378 -10.396 -4.615 1.00 40.62 87 ASP A C 1
ATOM 702 O O . ASP A 1 87 ? -19.575 -10.856 -5.737 1.00 40.62 87 ASP A O 1
ATOM 706 N N . GLY A 1 88 ? -18.706 -11.066 -3.676 1.00 33.34 88 GLY A N 1
ATOM 707 C CA . GLY A 1 88 ? -18.256 -12.459 -3.826 1.00 33.34 88 GLY A CA 1
ATOM 708 C C . GLY A 1 88 ? -16.860 -12.667 -4.440 1.00 33.34 88 GLY A C 1
ATOM 709 O O . GLY A 1 88 ? -16.635 -12.517 -5.633 1.00 33.34 88 GLY A O 1
ATOM 710 N N . MET A 1 89 ? -15.910 -13.067 -3.593 1.00 35.47 89 MET A N 1
ATOM 711 C CA . MET A 1 89 ? -14.552 -13.528 -3.919 1.00 35.47 89 MET A CA 1
ATOM 712 C C . MET A 1 89 ? -14.481 -14.603 -5.023 1.00 35.47 89 MET A C 1
ATOM 714 O O . MET A 1 89 ? -15.244 -15.561 -4.970 1.00 35.47 89 MET A O 1
ATOM 718 N N . THR A 1 90 ? -13.440 -14.578 -5.870 1.00 25.41 90 THR A N 1
ATOM 719 C CA . THR A 1 90 ? -12.418 -15.656 -5.934 1.00 25.41 90 THR A CA 1
ATOM 720 C C . THR A 1 90 ? -11.189 -15.237 -6.754 1.00 25.41 90 THR A C 1
ATOM 722 O O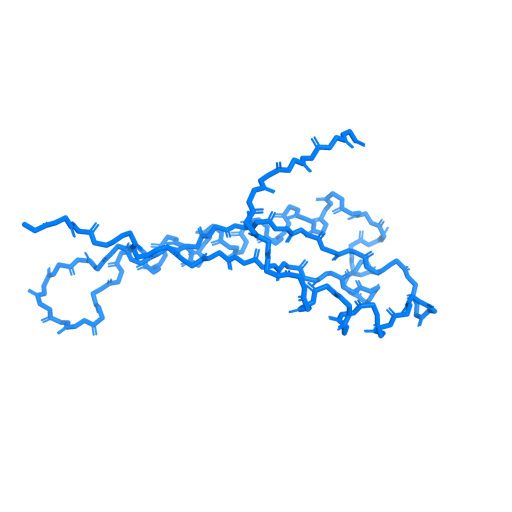 . THR A 1 90 ? -11.313 -14.671 -7.835 1.00 25.41 90 THR A O 1
ATOM 725 N N . PHE A 1 91 ? -9.999 -15.526 -6.221 1.00 33.91 91 PHE A N 1
ATOM 726 C CA . PHE A 1 91 ? -8.721 -15.520 -6.940 1.00 33.91 91 PHE A CA 1
ATOM 727 C C . PHE A 1 91 ? -8.373 -16.962 -7.318 1.00 33.91 91 PHE A C 1
ATOM 729 O O . PHE A 1 91 ? -8.542 -17.846 -6.480 1.00 33.91 91 PHE A O 1
ATOM 736 N N . PHE A 1 92 ? -7.815 -17.180 -8.512 1.00 24.48 92 PHE A N 1
ATOM 737 C CA . PHE A 1 92 ? -7.070 -18.398 -8.828 1.00 24.48 92 PHE A CA 1
ATOM 738 C C . PHE A 1 92 ? -5.789 -18.072 -9.608 1.00 24.48 92 PHE A C 1
ATOM 740 O O . PHE A 1 92 ? -5.861 -17.569 -10.725 1.00 24.48 92 PHE A O 1
ATOM 747 N N . ILE A 1 93 ? -4.685 -18.408 -8.922 1.00 37.56 93 ILE A N 1
ATOM 748 C CA . ILE A 1 93 ? -3.275 -18.661 -9.293 1.00 37.56 93 ILE A CA 1
ATOM 749 C C . ILE A 1 93 ? -2.528 -17.595 -10.102 1.00 37.56 93 ILE A C 1
ATOM 751 O O . ILE A 1 93 ? -2.744 -17.487 -11.325 1.00 37.56 93 ILE A O 1
#

Foldseek 3Di:
DDDDQLEAEDEAEAEQVLCVVVVVPPVSSVVVVVVVQVVVQVDQCQDDPPPPVGRPHHGYDYPYYHYHNDPPRDPCVVVVVVVDPDDDDDDDD

Sequence (93 aa):
MPKKRKVCTLLVLIDNSFLRIHHNNIRSAIAQILKSIDEANSLFRSTDFDNDGYPDNIGFLIKYFIVLQSERSPMNVFSNITKTLIDGMTFFI